Protein AF-A0A957Z083-F1 (afdb_monomer_lite)

Radius of gyration: 23.61 Å; chains: 1; bounding box: 49×14×77 Å

Secondary structure (DSSP, 8-state):
-HHHHHHHHHHHHHHHHHHHHHHHHHHHHHHHHHHHTT-TTTTHHHHHHHHHHHHHHHHHHHHHHHHHHHHHHHHHHS--TTSSSSSS--

Structure (mmCIF, N/CA/C/O backbone):
data_AF-A0A957Z083-F1
#
_entry.id   AF-A0A957Z083-F1
#
loop_
_atom_site.group_PDB
_atom_site.id
_atom_site.type_symbol
_atom_site.label_atom_id
_atom_site.label_alt_id
_atom_site.label_comp_id
_atom_site.label_asym_id
_atom_site.label_entity_id
_atom_site.label_seq_id
_atom_site.pdbx_PDB_ins_code
_atom_site.Cartn_x
_atom_site.Cartn_y
_atom_site.Cartn_z
_atom_site.occupancy
_atom_site.B_iso_or_equiv
_atom_site.auth_seq_id
_atom_site.auth_comp_id
_atom_site.auth_asym_id
_atom_site.auth_atom_id
_atom_site.pdbx_PDB_model_num
ATOM 1 N N . MET A 1 1 ? -6.238 -1.251 29.305 1.00 50.00 1 MET A N 1
ATOM 2 C CA . MET A 1 1 ? -6.680 -2.127 28.182 1.00 50.00 1 MET A CA 1
ATOM 3 C C . MET A 1 1 ? -7.307 -1.344 27.023 1.00 50.00 1 MET A C 1
ATOM 5 O O . MET A 1 1 ? -7.016 -1.681 25.883 1.00 50.00 1 MET A O 1
ATOM 9 N N . LYS A 1 2 ? -8.093 -0.278 27.266 1.00 51.66 2 LYS A N 1
ATOM 10 C CA . LYS A 1 2 ? -8.654 0.584 26.201 1.00 51.66 2 LYS A CA 1
ATOM 11 C C . LYS A 1 2 ? -7.596 1.323 25.358 1.00 51.66 2 LYS A C 1
ATOM 13 O O . LYS A 1 2 ? -7.788 1.470 24.155 1.00 51.66 2 LYS A O 1
ATOM 18 N N . GLU A 1 3 ? -6.457 1.713 25.937 1.00 53.56 3 GLU A N 1
ATOM 19 C CA . GLU A 1 3 ? -5.382 2.378 25.176 1.00 53.56 3 GLU A CA 1
ATOM 20 C C . GLU A 1 3 ? -4.738 1.488 24.111 1.00 53.56 3 GLU A C 1
ATOM 22 O O . GLU A 1 3 ? -4.361 1.994 23.063 1.00 53.56 3 GLU A O 1
ATOM 27 N N . TYR A 1 4 ? -4.670 0.167 24.313 1.00 55.38 4 TYR A N 1
ATOM 28 C CA . TYR A 1 4 ? -4.125 -0.747 23.300 1.00 55.38 4 TYR A CA 1
ATOM 29 C C . TYR A 1 4 ? -5.012 -0.815 22.051 1.00 55.38 4 TYR A C 1
ATOM 31 O O . TYR A 1 4 ? -4.495 -0.881 20.934 1.00 55.38 4 TYR A O 1
ATOM 39 N N . LEU A 1 5 ? -6.340 -0.750 22.219 1.00 58.16 5 LEU A N 1
ATOM 40 C CA . LEU A 1 5 ? -7.264 -0.685 21.086 1.00 58.16 5 LEU A CA 1
ATOM 41 C C . LEU A 1 5 ? -7.155 0.654 20.353 1.00 58.16 5 LEU A C 1
ATOM 43 O O . LEU A 1 5 ? -7.075 0.650 19.129 1.00 58.16 5 LEU A O 1
ATOM 47 N N . LEU A 1 6 ? -7.084 1.779 21.073 1.00 57.78 6 LEU A N 1
ATOM 48 C CA . LEU A 1 6 ? -6.911 3.111 20.476 1.00 57.78 6 LEU A CA 1
ATOM 49 C C . LEU A 1 6 ? -5.552 3.280 19.783 1.00 57.78 6 LEU A C 1
ATOM 51 O O . LEU A 1 6 ? -5.476 3.863 18.702 1.00 57.78 6 LEU A O 1
ATOM 55 N N . PHE A 1 7 ? -4.493 2.710 20.356 1.00 56.59 7 PHE A N 1
ATOM 56 C CA . PHE A 1 7 ? -3.162 2.720 19.763 1.00 56.59 7 PHE A CA 1
ATOM 57 C C . PHE A 1 7 ? -3.144 1.921 18.461 1.00 56.59 7 PHE A C 1
ATOM 59 O O . PHE A 1 7 ? -2.752 2.453 17.430 1.00 56.59 7 PHE A O 1
ATOM 66 N N . LYS A 1 8 ? -3.665 0.687 18.454 1.00 60.91 8 LYS A N 1
ATOM 67 C CA . LYS A 1 8 ? -3.760 -0.147 17.241 1.00 60.91 8 LYS A CA 1
ATOM 68 C C . LYS A 1 8 ? -4.632 0.496 16.152 1.00 60.91 8 LYS A C 1
ATOM 70 O O . LYS A 1 8 ? -4.325 0.397 14.966 1.00 60.91 8 LYS A O 1
ATOM 75 N N . LYS A 1 9 ? -5.689 1.185 16.573 1.00 63.69 9 LYS A N 1
ATOM 76 C CA . LYS A 1 9 ? -6.644 1.931 15.747 1.00 63.69 9 LYS A CA 1
ATOM 77 C C . LYS A 1 9 ? -6.007 3.123 15.021 1.00 63.69 9 LYS A C 1
ATOM 79 O O . LYS A 1 9 ? -6.305 3.340 13.852 1.00 63.69 9 LYS A O 1
ATOM 84 N N . MET A 1 10 ? -5.060 3.823 15.652 1.00 64.69 10 MET A N 1
ATOM 85 C CA . MET A 1 10 ? -4.233 4.847 14.989 1.00 64.69 10 MET A CA 1
ATOM 86 C C . MET A 1 10 ? -3.007 4.267 14.266 1.00 64.69 10 MET A C 1
ATOM 8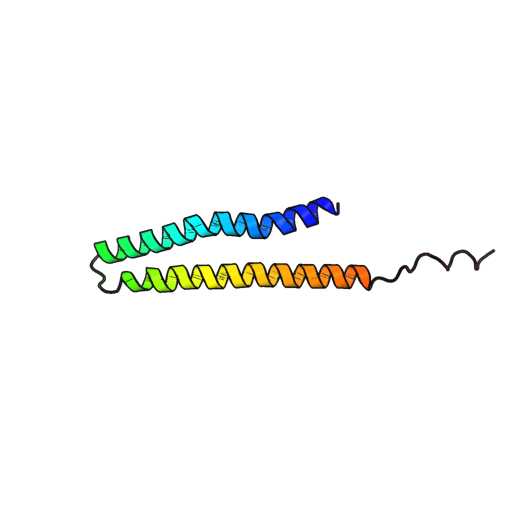8 O O . MET A 1 10 ? -2.532 4.844 13.290 1.00 64.69 10 MET A O 1
ATOM 92 N N . LEU A 1 11 ? -2.513 3.110 14.707 1.00 74.12 11 LEU A N 1
ATOM 93 C CA . LEU A 1 11 ? -1.362 2.441 14.108 1.00 74.12 11 LEU A CA 1
ATOM 94 C C . LEU A 1 11 ? -1.701 1.841 12.739 1.00 74.12 11 LEU A C 1
ATOM 96 O O . LEU A 1 11 ? -0.859 1.875 11.852 1.00 74.12 11 LEU A O 1
ATOM 100 N N . ALA A 1 12 ? -2.92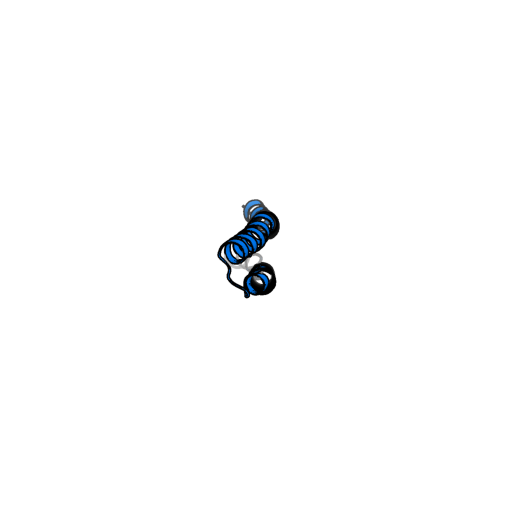2 1.334 12.538 1.00 76.62 12 ALA A N 1
ATOM 101 C CA . ALA A 1 12 ? -3.369 0.778 11.260 1.00 76.62 12 ALA A CA 1
ATOM 102 C C . ALA A 1 12 ? -3.252 1.767 10.076 1.00 76.62 12 ALA A C 1
ATOM 104 O O . ALA A 1 12 ? -2.590 1.414 9.097 1.00 76.62 12 ALA A O 1
ATOM 105 N N . PRO A 1 13 ? -3.802 3.001 10.127 1.00 73.88 13 PRO A N 1
ATOM 106 C CA . PRO A 1 13 ? -3.646 3.959 9.029 1.00 73.88 13 PRO A CA 1
ATOM 107 C C . PRO A 1 13 ? -2.189 4.407 8.832 1.00 73.88 13 PRO A C 1
ATOM 109 O O . PRO A 1 13 ? -1.772 4.650 7.700 1.00 73.88 13 PRO A O 1
ATOM 112 N N . LEU A 1 14 ? -1.395 4.465 9.905 1.00 76.19 14 LEU A N 1
ATOM 113 C CA . LEU A 1 14 ? 0.007 4.885 9.856 1.00 76.19 14 LEU A CA 1
ATOM 114 C C . LEU A 1 14 ? 0.921 3.794 9.267 1.00 76.19 14 LEU A C 1
ATOM 116 O O . LEU A 1 14 ? 1.749 4.074 8.402 1.00 76.19 14 LEU A O 1
ATOM 120 N N . LEU A 1 15 ? 0.717 2.532 9.655 1.00 81.69 15 LEU A N 1
ATOM 121 C CA . LEU A 1 15 ? 1.369 1.365 9.049 1.00 81.69 15 LEU A CA 1
ATOM 122 C C . LEU A 1 15 ? 1.021 1.248 7.566 1.00 81.69 15 LEU A C 1
ATOM 124 O O . LEU A 1 15 ? 1.898 0.944 6.759 1.00 81.69 15 LEU A O 1
ATOM 128 N N . LEU A 1 16 ? -0.232 1.532 7.194 1.00 81.38 16 LEU A N 1
ATOM 129 C CA . LEU A 1 16 ? -0.630 1.575 5.792 1.00 81.38 16 LEU A CA 1
ATOM 130 C C . LEU A 1 16 ? 0.117 2.691 5.029 1.00 81.38 16 LEU A C 1
ATOM 132 O O . LEU A 1 16 ? 0.653 2.445 3.955 1.00 81.38 16 LEU A O 1
ATOM 136 N N . GLN A 1 17 ? 0.251 3.900 5.576 1.00 79.88 17 GLN A N 1
ATOM 137 C CA . GLN A 1 17 ? 1.052 4.948 4.920 1.00 79.88 17 GLN A CA 1
ATOM 138 C C . GLN A 1 17 ? 2.518 4.546 4.708 1.00 79.88 17 GLN A C 1
ATOM 140 O O . GLN A 1 17 ? 3.084 4.816 3.648 1.00 79.88 17 GLN A O 1
ATOM 145 N N . ILE A 1 18 ? 3.126 3.874 5.687 1.00 85.62 18 ILE A N 1
ATOM 146 C CA . ILE A 1 18 ? 4.508 3.391 5.577 1.00 85.62 18 ILE A CA 1
ATOM 147 C C . ILE A 1 18 ? 4.623 2.275 4.535 1.00 85.62 18 ILE A C 1
ATOM 149 O O . ILE A 1 18 ? 5.598 2.251 3.791 1.00 85.62 18 ILE A O 1
ATOM 153 N N . LEU A 1 19 ? 3.636 1.379 4.439 1.00 85.12 19 LEU A N 1
ATOM 154 C CA . LEU A 1 19 ? 3.626 0.283 3.464 1.00 85.12 19 LEU A CA 1
ATOM 155 C C . LEU A 1 19 ? 3.297 0.755 2.035 1.00 85.12 19 LEU A C 1
ATOM 157 O O . LEU A 1 19 ? 3.688 0.113 1.061 1.00 85.12 19 LEU A O 1
ATOM 161 N N . PHE A 1 20 ? 2.622 1.896 1.893 1.00 82.50 20 PHE A N 1
ATOM 162 C CA . PHE A 1 20 ? 2.294 2.488 0.598 1.00 82.50 20 PHE A CA 1
ATOM 163 C C . PHE A 1 20 ? 3.546 2.909 -0.183 1.00 82.50 20 PHE A C 1
ATOM 165 O O . PHE A 1 20 ? 3.673 2.602 -1.367 1.00 82.50 20 PHE A O 1
ATOM 172 N N . TRP A 1 21 ? 4.497 3.568 0.479 1.00 85.31 21 TRP A N 1
ATOM 173 C CA . TRP A 1 21 ? 5.741 4.033 -0.143 1.00 85.31 21 TRP A CA 1
ATOM 174 C C . TRP A 1 21 ? 6.540 2.933 -0.867 1.00 85.31 21 TRP A C 1
ATOM 176 O O . TRP A 1 21 ? 6.849 3.107 -2.050 1.00 85.31 21 TRP A O 1
ATOM 186 N N . PRO A 1 22 ? 6.854 1.787 -0.232 1.00 90.06 22 PRO A N 1
ATOM 187 C CA . PRO A 1 22 ? 7.546 0.697 -0.904 1.00 90.06 22 PRO A CA 1
ATOM 188 C C . PRO A 1 22 ? 6.670 0.016 -1.957 1.00 90.06 22 PRO A C 1
ATOM 190 O O . PRO A 1 22 ? 7.210 -0.443 -2.957 1.00 90.06 22 PRO A O 1
ATOM 193 N N . ALA A 1 23 ? 5.340 -0.016 -1.804 1.00 85.50 23 ALA A N 1
ATOM 194 C CA . ALA A 1 23 ? 4.448 -0.559 -2.830 1.00 85.50 23 ALA A CA 1
ATOM 195 C C . ALA A 1 23 ? 4.469 0.287 -4.119 1.00 85.50 23 ALA A C 1
ATOM 197 O O . ALA A 1 23 ? 4.557 -0.256 -5.223 1.00 85.50 23 ALA A O 1
ATOM 198 N N . VAL A 1 24 ? 4.466 1.618 -3.993 1.00 85.62 24 VAL A N 1
ATOM 199 C CA . VAL A 1 24 ? 4.645 2.534 -5.132 1.00 85.62 24 VAL A CA 1
ATOM 200 C C . VAL A 1 24 ? 6.044 2.386 -5.729 1.00 85.62 24 VAL A C 1
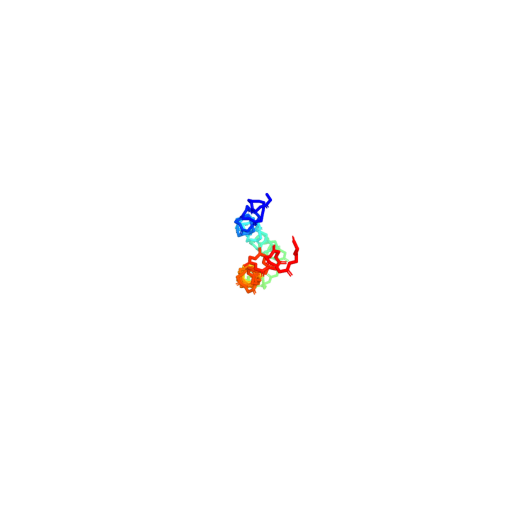ATOM 202 O O . VAL A 1 24 ? 6.179 2.264 -6.947 1.00 85.62 24 VAL A O 1
ATOM 205 N N . GLY A 1 25 ? 7.079 2.317 -4.886 1.00 90.56 25 GLY A N 1
ATOM 206 C CA . GLY A 1 25 ? 8.452 2.069 -5.330 1.00 90.56 25 GLY A CA 1
ATOM 207 C C . GLY A 1 25 ? 8.591 0.760 -6.114 1.00 90.56 25 GLY A C 1
ATOM 208 O O . GLY A 1 25 ? 9.208 0.742 -7.177 1.00 90.56 25 GLY A O 1
ATOM 209 N N . ALA A 1 26 ? 7.951 -0.314 -5.649 1.00 89.12 26 ALA A N 1
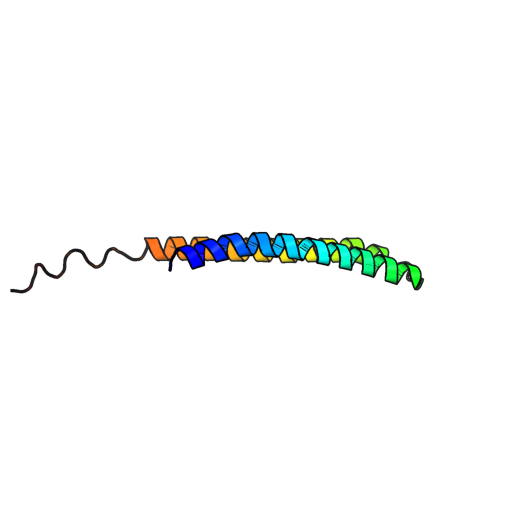ATOM 210 C CA . ALA A 1 26 ? 7.922 -1.607 -6.325 1.00 89.12 26 ALA A CA 1
ATOM 211 C C . ALA A 1 26 ? 7.195 -1.539 -7.676 1.00 89.12 26 ALA A C 1
ATOM 213 O O . ALA A 1 26 ? 7.668 -2.128 -8.644 1.00 89.12 26 ALA A O 1
ATOM 214 N N . SER A 1 27 ? 6.092 -0.789 -7.769 1.00 88.50 27 SER A N 1
ATOM 215 C CA . SER A 1 27 ? 5.361 -0.569 -9.026 1.00 88.50 27 SER A CA 1
ATOM 216 C C . SER A 1 27 ? 6.233 0.127 -10.080 1.00 88.50 27 SER A C 1
ATOM 218 O O . SER A 1 27 ? 6.326 -0.324 -11.224 1.00 88.50 27 SER A O 1
ATOM 220 N N . ILE A 1 28 ? 6.949 1.182 -9.673 1.00 89.06 28 ILE A N 1
ATOM 221 C CA . ILE A 1 28 ? 7.885 1.911 -10.540 1.00 89.06 28 ILE A CA 1
ATOM 222 C C . ILE A 1 28 ? 9.051 1.002 -10.949 1.00 89.06 28 ILE A C 1
ATOM 224 O O . ILE A 1 28 ? 9.379 0.910 -12.132 1.00 89.06 28 ILE A O 1
ATOM 228 N N . TYR A 1 29 ? 9.646 0.286 -9.991 1.00 91.56 29 TYR A N 1
ATOM 229 C CA . TYR A 1 29 ? 10.757 -0.631 -10.247 1.00 91.56 29 TYR A CA 1
ATOM 230 C C . TYR A 1 29 ? 10.367 -1.748 -11.225 1.00 91.56 29 TYR A C 1
ATOM 232 O O . TYR A 1 29 ? 11.082 -2.009 -12.191 1.00 91.56 29 TYR A O 1
ATOM 240 N N . TYR A 1 30 ? 9.203 -2.369 -11.020 1.00 88.38 30 TYR A N 1
ATOM 241 C CA . TYR A 1 30 ? 8.679 -3.426 -11.883 1.00 88.38 30 TYR A CA 1
ATOM 242 C C . TYR A 1 30 ? 8.395 -2.924 -13.305 1.00 88.38 30 TYR A C 1
ATOM 244 O O . TYR A 1 30 ? 8.722 -3.598 -14.282 1.00 88.38 30 TYR A O 1
ATOM 252 N N . SER A 1 31 ? 7.844 -1.714 -13.432 1.00 86.75 31 SER A N 1
ATOM 253 C CA . SER A 1 31 ? 7.617 -1.063 -14.725 1.00 86.75 31 SER A CA 1
ATOM 254 C C . SER A 1 31 ? 8.927 -0.825 -15.484 1.00 86.75 31 SER A C 1
ATOM 256 O O . SER A 1 31 ? 9.046 -1.238 -16.638 1.00 86.75 31 SER A O 1
ATOM 258 N N . ILE A 1 32 ? 9.942 -0.256 -14.824 1.00 88.69 32 ILE A N 1
ATOM 259 C CA . ILE A 1 32 ? 11.269 -0.031 -15.422 1.00 88.69 32 ILE A CA 1
ATOM 260 C C . ILE A 1 32 ? 11.903 -1.359 -15.847 1.00 88.69 32 ILE A C 1
ATOM 262 O O . ILE A 1 32 ? 12.424 -1.474 -16.956 1.00 88.69 32 ILE A O 1
ATOM 266 N N . TRP A 1 33 ? 11.814 -2.389 -15.005 1.00 89.62 33 TRP A N 1
ATOM 267 C CA . TRP A 1 33 ? 12.356 -3.712 -15.308 1.00 89.62 33 TRP A CA 1
ATOM 268 C C . TRP A 1 33 ? 11.709 -4.353 -16.549 1.00 89.62 33 TRP A C 1
ATOM 270 O O . TRP A 1 33 ? 12.409 -4.945 -17.374 1.00 89.62 33 TRP A O 1
ATOM 280 N N . LEU A 1 34 ? 10.392 -4.188 -16.737 1.00 87.69 34 LEU A N 1
ATOM 281 C CA . LEU A 1 34 ? 9.699 -4.636 -17.951 1.00 87.69 34 LEU A CA 1
ATOM 282 C C . LEU A 1 34 ? 10.163 -3.880 -19.202 1.00 87.69 34 LEU A C 1
ATOM 284 O O . LEU A 1 34 ? 10.356 -4.498 -20.252 1.00 87.69 34 LEU A O 1
ATOM 288 N N . ILE A 1 35 ? 10.348 -2.561 -19.093 1.00 86.94 35 ILE A N 1
ATOM 289 C CA . ILE A 1 35 ? 10.802 -1.719 -20.208 1.00 86.94 35 ILE A CA 1
ATOM 290 C C . ILE A 1 35 ? 12.205 -2.146 -20.656 1.00 86.94 35 ILE A C 1
ATOM 292 O O . ILE A 1 35 ? 12.432 -2.332 -21.850 1.00 86.94 35 ILE A O 1
ATOM 296 N N . VAL A 1 36 ? 13.121 -2.391 -19.713 1.00 88.88 36 VAL A N 1
ATOM 297 C CA . VAL A 1 36 ? 14.496 -2.840 -20.008 1.00 88.88 36 VAL A CA 1
ATOM 298 C C . VAL A 1 36 ? 14.523 -4.202 -20.715 1.00 88.88 36 VAL A C 1
ATOM 300 O O . VAL A 1 36 ? 15.377 -4.437 -21.566 1.00 88.88 36 VAL A O 1
ATOM 303 N N . ARG A 1 37 ? 13.562 -5.091 -20.432 1.00 88.50 37 ARG A N 1
ATOM 304 C CA . ARG A 1 37 ? 13.412 -6.388 -21.122 1.00 88.50 37 ARG A CA 1
ATOM 305 C C . ARG A 1 37 ? 12.740 -6.301 -22.500 1.00 88.50 37 ARG A C 1
ATOM 307 O O . ARG A 1 37 ? 12.532 -7.335 -23.129 1.00 88.50 37 ARG A O 1
ATOM 314 N N . GLY A 1 38 ? 12.400 -5.103 -22.979 1.00 84.88 38 GLY A N 1
ATOM 315 C CA . GLY A 1 38 ? 11.831 -4.889 -24.313 1.00 84.88 38 GLY A CA 1
ATOM 316 C C . GLY A 1 38 ? 10.311 -5.058 -24.400 1.00 84.88 38 GLY A C 1
ATOM 317 O O . GLY A 1 38 ? 9.752 -5.050 -25.499 1.00 84.88 38 GLY A O 1
ATOM 318 N N . TYR A 1 39 ? 9.609 -5.173 -23.267 1.00 83.19 39 TYR A N 1
ATOM 319 C CA . TYR A 1 39 ? 8.149 -5.200 -23.272 1.00 83.19 39 TYR A CA 1
ATOM 320 C C . TYR A 1 39 ? 7.591 -3.796 -23.530 1.00 83.19 39 TYR A C 1
ATOM 322 O O . TYR A 1 39 ? 7.638 -2.919 -22.668 1.00 83.19 39 TYR A O 1
ATOM 330 N N . ARG A 1 40 ? 6.968 -3.599 -24.701 1.00 79.00 40 ARG A N 1
ATOM 331 C CA . ARG A 1 40 ? 6.327 -2.321 -25.084 1.00 79.00 40 ARG A CA 1
ATOM 332 C C . ARG A 1 40 ? 5.190 -1.887 -24.146 1.00 79.00 40 ARG A C 1
ATOM 334 O O . ARG A 1 40 ? 4.818 -0.720 -24.128 1.00 79.00 40 ARG A O 1
ATOM 341 N N . ILE A 1 41 ? 4.667 -2.818 -23.349 1.00 81.62 41 ILE A N 1
ATOM 342 C CA . ILE A 1 41 ? 3.533 -2.633 -22.431 1.00 81.62 41 ILE A CA 1
ATOM 343 C C . ILE A 1 41 ? 4.013 -2.263 -21.008 1.00 81.62 41 ILE A C 1
ATOM 345 O O . ILE A 1 41 ? 3.215 -2.155 -20.084 1.00 81.62 41 ILE A O 1
ATOM 349 N N . GLY A 1 42 ? 5.311 -2.005 -20.804 1.00 76.38 42 GLY A N 1
ATOM 350 C CA . GLY A 1 42 ? 5.887 -1.709 -19.485 1.00 76.38 42 GLY A CA 1
ATOM 351 C C . GLY A 1 42 ? 5.266 -0.523 -18.728 1.00 76.38 42 GLY A C 1
ATOM 352 O O . GLY A 1 42 ? 5.421 -0.438 -17.516 1.00 76.38 42 GLY A O 1
ATOM 353 N N . TRP A 1 43 ? 4.495 0.342 -19.389 1.00 79.62 43 TRP A N 1
ATOM 354 C CA . TRP A 1 43 ? 3.759 1.466 -18.790 1.00 79.62 43 TRP A CA 1
ATOM 355 C C . TRP A 1 43 ? 2.446 1.063 -18.102 1.00 79.62 43 TRP A C 1
ATOM 357 O O . TRP A 1 43 ? 1.972 1.753 -17.204 1.00 79.62 43 TRP A O 1
ATOM 367 N N . VAL A 1 44 ? 1.848 -0.064 -18.496 1.00 85.06 44 VAL A N 1
ATOM 368 C CA . VAL A 1 44 ? 0.605 -0.573 -17.896 1.00 85.06 44 VAL A CA 1
ATOM 369 C C . VAL A 1 44 ? 0.747 -0.851 -16.397 1.00 85.06 44 VAL A C 1
ATOM 371 O O . VAL A 1 44 ? -0.124 -0.407 -15.648 1.00 85.06 44 VAL A O 1
ATOM 374 N N . PRO A 1 45 ? 1.817 -1.505 -15.903 1.00 82.88 45 PRO A N 1
ATOM 375 C CA . PRO A 1 45 ? 1.983 -1.712 -14.468 1.00 82.88 45 PRO A CA 1
ATOM 376 C C . PRO A 1 45 ? 2.153 -0.417 -13.660 1.00 82.88 45 PRO A C 1
ATOM 378 O O . PRO A 1 45 ? 1.816 -0.435 -12.485 1.00 82.88 45 PRO A O 1
ATOM 381 N N . LEU A 1 46 ? 2.560 0.719 -14.244 1.00 83.62 46 LEU A N 1
ATOM 382 C CA . LEU A 1 46 ? 2.556 2.001 -13.517 1.00 83.62 46 LEU A CA 1
ATOM 383 C C . LEU A 1 46 ? 1.136 2.439 -13.150 1.00 83.62 46 LEU A C 1
ATOM 385 O O . LEU A 1 46 ? 0.893 2.889 -12.029 1.00 83.62 46 LEU A O 1
ATOM 389 N N . ILE A 1 47 ? 0.203 2.278 -14.089 1.00 86.38 47 ILE A N 1
ATOM 390 C CA . ILE A 1 47 ? -1.201 2.649 -13.910 1.00 86.38 47 ILE A CA 1
ATOM 391 C C . ILE A 1 47 ? -1.889 1.593 -13.050 1.00 86.38 47 ILE A C 1
ATOM 393 O O . ILE A 1 47 ? -2.450 1.918 -12.009 1.00 86.38 47 ILE A O 1
ATOM 397 N N . VAL A 1 48 ? -1.797 0.322 -13.444 1.00 87.19 48 VAL A N 1
ATOM 398 C CA . VAL A 1 48 ? -2.463 -0.794 -12.759 1.00 87.19 48 VAL A CA 1
ATOM 399 C C . VAL A 1 48 ? -1.884 -1.013 -11.366 1.00 87.19 48 VAL A C 1
ATOM 401 O O . VAL A 1 48 ? -2.647 -1.204 -10.424 1.00 87.19 48 VAL A O 1
ATOM 404 N N . GLY A 1 49 ? -0.564 -0.948 -11.201 1.00 83.69 49 GLY A N 1
ATOM 405 C CA . GLY A 1 49 ? 0.103 -1.111 -9.911 1.00 83.69 49 GLY A CA 1
ATOM 406 C C . GLY A 1 49 ? -0.253 0.012 -8.944 1.00 83.69 49 GLY A C 1
ATOM 407 O O . GLY A 1 49 ? -0.688 -0.259 -7.829 1.00 83.69 49 GLY A O 1
ATOM 408 N N . THR A 1 50 ? -0.188 1.272 -9.384 1.00 85.00 50 THR A N 1
ATOM 409 C CA . THR A 1 50 ? -0.600 2.413 -8.547 1.00 85.00 50 THR A CA 1
ATOM 410 C C . THR A 1 50 ? -2.092 2.373 -8.216 1.00 85.00 50 THR A C 1
ATOM 412 O O . THR A 1 50 ? -2.471 2.602 -7.068 1.00 85.00 50 THR A O 1
ATOM 415 N N . LEU A 1 51 ? -2.950 2.050 -9.189 1.00 89.25 51 LEU A N 1
ATOM 416 C CA . LEU A 1 51 ? -4.396 1.970 -8.981 1.00 89.25 51 LEU A CA 1
ATOM 417 C C . LEU A 1 51 ? -4.761 0.831 -8.021 1.00 89.25 51 LEU A C 1
ATOM 419 O O . LEU A 1 51 ? -5.556 1.038 -7.109 1.00 89.25 51 LEU A O 1
ATOM 423 N N . SER A 1 52 ? -4.139 -0.340 -8.178 1.00 85.06 52 SER A N 1
ATOM 424 C CA . SER A 1 52 ? -4.363 -1.502 -7.307 1.00 85.06 52 SER A CA 1
ATOM 425 C C . SER A 1 52 ? -3.952 -1.205 -5.872 1.00 85.06 52 SER A C 1
ATOM 427 O O . SER A 1 52 ? -4.708 -1.490 -4.947 1.00 85.06 52 SER A O 1
ATOM 429 N N . VAL A 1 53 ? -2.787 -0.573 -5.683 1.00 85.56 53 VAL A N 1
ATOM 430 C CA . VAL A 1 53 ? -2.343 -0.106 -4.366 1.00 85.56 53 VAL A CA 1
ATOM 431 C C . VAL A 1 53 ? -3.359 0.892 -3.803 1.00 85.56 53 VAL A C 1
ATOM 433 O O . VAL A 1 53 ? -3.788 0.749 -2.666 1.00 85.56 53 VAL A O 1
ATOM 436 N N . ARG A 1 54 ? -3.843 1.856 -4.590 1.00 87.62 54 ARG A N 1
ATOM 437 C CA . ARG A 1 54 ? -4.836 2.825 -4.104 1.00 87.62 54 ARG A CA 1
ATOM 438 C C . ARG A 1 54 ? -6.133 2.150 -3.640 1.00 87.62 54 ARG A C 1
ATOM 440 O O . ARG A 1 54 ? -6.579 2.406 -2.527 1.00 87.62 54 ARG A O 1
ATOM 447 N N . VAL A 1 55 ? -6.689 1.250 -4.450 1.00 89.25 55 VAL A N 1
ATOM 448 C CA . VAL A 1 55 ? -7.944 0.539 -4.150 1.00 89.25 55 VAL A CA 1
ATOM 449 C C . VAL A 1 55 ? -7.802 -0.369 -2.927 1.00 89.25 55 VAL A C 1
ATOM 451 O O . VAL A 1 55 ? -8.673 -0.358 -2.056 1.00 89.25 55 VAL A O 1
ATOM 454 N N . LEU A 1 56 ? -6.702 -1.122 -2.819 1.00 85.00 56 LEU A N 1
ATOM 455 C CA . LEU A 1 56 ? -6.439 -1.981 -1.660 1.00 85.00 56 LEU A CA 1
ATOM 456 C C . LEU A 1 56 ? -6.385 -1.167 -0.367 1.00 85.00 56 LEU A C 1
ATOM 458 O O . LEU A 1 56 ? -7.086 -1.486 0.593 1.00 85.00 56 LEU A O 1
ATOM 462 N N . PHE A 1 57 ? -5.585 -0.101 -0.349 1.00 83.88 57 PHE A N 1
ATOM 463 C CA . PHE A 1 57 ? -5.388 0.715 0.847 1.00 83.88 57 PHE A CA 1
ATOM 464 C C . PHE A 1 57 ? -6.659 1.479 1.243 1.00 83.88 57 PHE A C 1
ATOM 466 O O . PHE A 1 57 ? -6.984 1.551 2.428 1.00 83.88 57 PHE A O 1
ATOM 473 N N . GLU A 1 58 ? -7.415 1.991 0.272 1.00 84.94 58 GLU A N 1
ATOM 474 C CA . GLU A 1 58 ? -8.684 2.687 0.513 1.00 84.94 58 GLU A CA 1
ATOM 475 C C . GLU A 1 58 ? -9.762 1.746 1.074 1.00 84.94 58 GLU A C 1
ATOM 477 O O . GLU A 1 58 ? -10.481 2.104 2.013 1.00 84.94 58 GLU A O 1
ATOM 482 N N . THR A 1 59 ? -9.811 0.506 0.577 1.00 83.81 59 THR A N 1
ATOM 483 C CA . THR A 1 59 ? -10.724 -0.533 1.078 1.00 83.81 59 THR A CA 1
ATOM 484 C C . THR A 1 59 ? -10.348 -0.974 2.492 1.00 83.81 59 THR A C 1
ATOM 486 O O . THR A 1 59 ? -11.217 -1.085 3.355 1.00 83.81 59 THR A O 1
ATOM 489 N N . LEU A 1 60 ? -9.054 -1.170 2.763 1.00 84.00 60 LEU A N 1
ATOM 490 C CA . LEU A 1 60 ? -8.540 -1.514 4.093 1.00 84.00 60 LEU A CA 1
ATOM 491 C C . LEU A 1 60 ? -8.878 -0.435 5.130 1.00 84.00 60 LEU A C 1
ATOM 493 O O . LEU A 1 60 ? -9.450 -0.748 6.174 1.00 84.00 60 LEU A O 1
ATOM 497 N N . ILE A 1 61 ? -8.585 0.836 4.836 1.00 82.88 61 ILE A N 1
ATOM 498 C CA . ILE A 1 61 ? -8.900 1.966 5.730 1.00 82.88 61 ILE A CA 1
ATOM 499 C C . ILE A 1 61 ? -10.407 2.070 5.972 1.00 82.88 61 ILE A C 1
ATOM 501 O O . ILE A 1 61 ? -10.844 2.263 7.109 1.00 82.88 61 ILE A O 1
ATOM 505 N N . THR A 1 62 ? -11.207 1.925 4.916 1.00 83.88 62 THR A N 1
ATOM 506 C CA . THR A 1 62 ? -12.669 1.968 5.009 1.00 83.88 62 THR A CA 1
ATOM 507 C C . THR A 1 62 ? -13.208 0.832 5.874 1.00 83.88 62 THR A C 1
ATOM 509 O O . THR A 1 62 ? -14.019 1.083 6.764 1.00 83.88 62 THR A O 1
ATOM 512 N N . GLY A 1 63 ? -12.723 -0.397 5.679 1.00 82.69 63 GLY A N 1
ATOM 513 C CA . GLY A 1 63 ? -13.118 -1.558 6.476 1.00 82.69 63 GLY A CA 1
ATOM 514 C C . GLY A 1 63 ? -12.802 -1.384 7.960 1.00 82.69 63 GLY A C 1
ATOM 515 O O . GLY A 1 63 ? -13.666 -1.619 8.806 1.00 82.69 63 GLY A O 1
ATOM 516 N N . PHE A 1 64 ? -11.607 -0.881 8.285 1.00 78.75 64 PHE A N 1
ATOM 517 C CA . PHE A 1 64 ? -11.252 -0.564 9.670 1.00 78.75 64 PHE A CA 1
ATOM 518 C C . PHE A 1 64 ? -12.172 0.503 10.270 1.00 78.75 64 PHE A C 1
ATOM 520 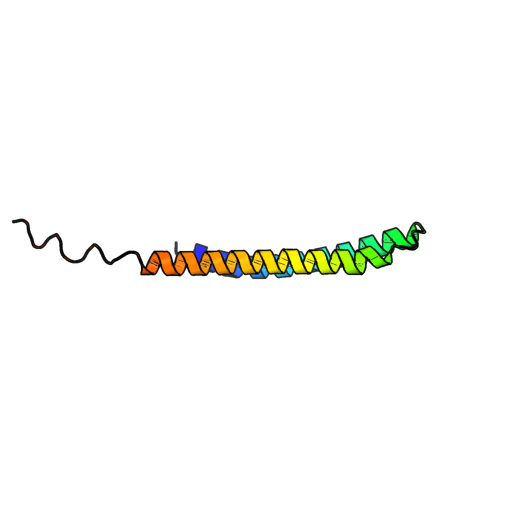O O . PHE A 1 64 ? -12.697 0.294 11.363 1.00 78.75 64 PHE A O 1
ATOM 527 N N . ARG A 1 65 ? -12.456 1.587 9.537 1.00 77.19 65 ARG A N 1
ATOM 528 C CA . ARG A 1 65 ? -13.392 2.631 9.990 1.00 77.19 65 ARG A CA 1
ATOM 529 C C . ARG A 1 65 ? -14.788 2.099 10.282 1.00 77.19 65 ARG A C 1
ATOM 531 O O . ARG A 1 65 ? -15.414 2.524 11.251 1.00 77.19 65 ARG A O 1
ATOM 538 N N . ILE A 1 66 ? -15.289 1.191 9.448 1.00 82.75 66 ILE A N 1
ATOM 539 C CA . ILE A 1 66 ? -16.602 0.568 9.646 1.00 82.75 66 ILE A CA 1
ATOM 540 C C . ILE A 1 66 ? -16.592 -0.270 10.927 1.00 82.75 66 ILE A C 1
ATOM 542 O O . ILE A 1 66 ? -17.481 -0.115 11.763 1.00 82.75 66 ILE A O 1
ATOM 546 N N . TYR A 1 67 ? -15.560 -1.094 11.120 1.00 79.62 67 TYR A N 1
ATOM 547 C CA . TYR A 1 67 ? -15.424 -1.926 12.314 1.00 79.62 67 TYR A CA 1
ATOM 548 C C . TYR A 1 67 ? -15.383 -1.089 13.602 1.00 79.62 67 TYR A C 1
ATOM 550 O O . TYR A 1 67 ? -16.069 -1.404 14.570 1.00 79.62 67 TYR A O 1
ATOM 558 N N . GLU A 1 68 ? -14.659 0.033 13.603 1.00 73.50 68 GLU A N 1
ATOM 559 C CA . GLU A 1 68 ? -14.630 0.958 14.744 1.00 73.50 68 GLU A CA 1
ATOM 560 C C . GLU A 1 68 ? -15.996 1.571 15.061 1.00 73.50 68 GLU A C 1
ATOM 562 O O . GLU A 1 68 ? -16.337 1.768 16.230 1.00 73.50 68 GLU A O 1
ATOM 567 N N . LYS A 1 69 ? -16.766 1.927 14.026 1.00 77.69 69 LYS A N 1
ATOM 568 C CA . LYS A 1 69 ? -18.105 2.496 14.203 1.00 77.69 69 LYS A CA 1
ATOM 569 C C . LYS A 1 69 ? -19.047 1.463 14.812 1.00 77.69 69 LYS A C 1
ATOM 571 O O . LYS A 1 69 ? -19.791 1.810 15.725 1.00 77.69 69 LYS A O 1
ATOM 576 N N . LEU A 1 70 ? -18.978 0.210 14.356 1.00 77.31 70 LEU A N 1
ATOM 577 C CA . LEU A 1 70 ? -19.759 -0.887 14.928 1.00 77.31 70 LEU A CA 1
ATOM 578 C C . LEU A 1 70 ? -19.381 -1.160 16.386 1.00 77.31 70 LEU A C 1
ATOM 580 O O . LEU A 1 70 ? -20.277 -1.280 17.214 1.00 77.31 70 LEU A O 1
ATOM 584 N N . ASP A 1 71 ? -18.088 -1.199 16.713 1.00 76.38 71 ASP A N 1
ATOM 585 C CA . ASP A 1 71 ? -17.607 -1.399 18.088 1.00 76.38 71 ASP A CA 1
ATOM 586 C C . ASP A 1 71 ? -18.088 -0.276 19.025 1.00 76.38 71 ASP A C 1
ATOM 588 O O . ASP A 1 71 ? -18.600 -0.516 20.119 1.00 76.38 71 ASP A O 1
ATOM 592 N N . THR A 1 72 ? -18.044 0.968 18.538 1.00 74.75 72 THR A N 1
ATOM 593 C CA . THR A 1 72 ? -18.562 2.130 19.271 1.00 74.75 72 THR A CA 1
ATOM 594 C C . THR A 1 72 ? -20.065 1.999 19.524 1.00 74.75 72 THR A C 1
ATOM 596 O O . THR A 1 72 ? -20.515 2.223 20.646 1.00 74.75 72 THR A O 1
ATOM 599 N N . ILE A 1 73 ? -20.855 1.611 18.520 1.00 77.31 73 ILE A N 1
ATOM 600 C CA . ILE A 1 73 ? -22.306 1.433 18.677 1.00 77.31 73 ILE A CA 1
ATOM 601 C C . ILE A 1 73 ? -22.606 0.273 19.633 1.00 77.31 73 ILE A C 1
ATOM 603 O O . ILE A 1 73 ? -23.395 0.448 20.555 1.00 77.31 73 ILE A O 1
ATOM 607 N N . ALA A 1 74 ? -21.937 -0.872 19.487 1.00 73.69 74 ALA A N 1
ATOM 608 C CA . ALA A 1 74 ? -22.110 -2.026 20.368 1.00 73.69 74 ALA A CA 1
ATOM 609 C C . ALA A 1 74 ? -21.816 -1.683 21.839 1.00 73.69 74 ALA A C 1
ATOM 611 O O . ALA A 1 74 ? -22.537 -2.123 22.732 1.00 73.69 74 ALA A O 1
ATOM 612 N N . SER A 1 75 ? -20.804 -0.847 22.094 1.00 72.44 75 SER A N 1
ATOM 613 C CA . SER A 1 75 ? -20.481 -0.378 23.447 1.00 72.44 75 SER A CA 1
ATOM 614 C C . SER A 1 75 ? -21.504 0.602 24.037 1.00 72.44 75 SER A C 1
ATOM 616 O O . SER A 1 75 ? -21.664 0.632 25.250 1.00 72.44 75 SER A O 1
ATOM 618 N N . ASN A 1 76 ? -22.213 1.375 23.204 1.00 68.81 76 ASN A N 1
ATOM 619 C CA . ASN A 1 76 ? -23.272 2.294 23.650 1.00 68.81 76 ASN A CA 1
ATOM 620 C C . ASN A 1 76 ? -24.643 1.611 23.766 1.00 68.81 76 ASN A C 1
ATOM 622 O O . ASN A 1 76 ? -25.526 2.117 24.450 1.00 68.81 76 ASN A O 1
ATOM 626 N N . VAL A 1 77 ? -24.832 0.487 23.072 1.00 73.81 77 VAL A N 1
ATOM 627 C CA . VAL A 1 77 ? -26.065 -0.310 23.110 1.00 73.81 77 VAL A CA 1
ATOM 628 C C . VAL A 1 77 ? -26.063 -1.306 24.268 1.00 73.81 77 VAL A C 1
ATOM 630 O O . VAL A 1 77 ? -27.143 -1.734 24.659 1.00 73.81 77 VAL A O 1
ATOM 633 N N . GLN A 1 78 ? -24.906 -1.646 24.857 1.00 62.00 78 GLN A N 1
ATOM 634 C CA . GLN A 1 78 ? -24.887 -2.331 26.152 1.00 62.00 78 GLN A CA 1
ATOM 635 C C . GLN A 1 78 ? -25.544 -1.414 27.187 1.00 62.00 78 GLN A C 1
ATOM 637 O O . GLN A 1 78 ? -24.969 -0.376 27.531 1.00 62.00 78 GLN A O 1
ATOM 642 N N . PRO A 1 79 ? -26.754 -1.751 27.662 1.00 54.41 79 PRO A N 1
ATOM 643 C CA . PRO A 1 79 ? -27.389 -0.979 28.700 1.00 54.41 79 PRO A CA 1
ATOM 644 C C . PRO A 1 79 ? -26.512 -1.070 29.940 1.00 54.41 79 PRO A C 1
ATOM 646 O O . PRO A 1 79 ? -25.858 -2.081 30.198 1.00 54.41 79 PRO A O 1
ATOM 649 N N . HIS A 1 80 ? -26.551 -0.007 30.719 1.00 54.75 80 HIS A N 1
ATOM 650 C CA . HIS A 1 80 ? -26.200 0.027 32.124 1.00 54.75 80 HIS A CA 1
ATOM 651 C C . HIS A 1 80 ? -27.062 -0.984 32.917 1.00 54.75 80 HIS A C 1
ATOM 653 O O . HIS A 1 80 ? -27.874 -0.602 33.746 1.00 54.75 80 HIS A O 1
ATOM 659 N N . ASP A 1 81 ? -26.931 -2.287 32.661 1.00 58.28 81 ASP A N 1
ATOM 660 C CA . ASP A 1 81 ? -27.652 -3.360 33.359 1.00 58.28 81 ASP A CA 1
ATOM 661 C C . ASP A 1 81 ? -26.916 -3.722 34.658 1.00 58.28 81 ASP A C 1
ATOM 663 O O . ASP A 1 81 ? -26.478 -4.849 34.889 1.00 58.28 81 ASP A O 1
ATOM 667 N N . SER A 1 82 ? -26.630 -2.706 35.476 1.00 58.53 82 SER A N 1
ATOM 668 C CA . SER A 1 82 ? -25.947 -2.876 36.767 1.00 58.53 82 SER A CA 1
ATOM 669 C C . SER A 1 82 ? -26.320 -1.818 37.812 1.00 58.53 82 SER A C 1
ATOM 671 O O . SER A 1 82 ? -25.562 -1.642 38.757 1.00 58.53 82 SER A O 1
ATOM 673 N N . ASP A 1 83 ? -27.450 -1.116 37.670 1.00 59.84 83 ASP A N 1
ATOM 674 C CA . ASP A 1 83 ? -27.881 -0.084 38.638 1.00 59.84 83 ASP A CA 1
ATOM 675 C C . ASP A 1 83 ? -29.368 -0.193 39.008 1.00 59.84 83 ASP A C 1
ATOM 677 O O . ASP A 1 83 ? -30.140 0.745 38.867 1.00 59.84 83 ASP A O 1
ATOM 681 N N . GLY A 1 84 ? -29.816 -1.373 39.442 1.00 56.03 84 GLY A N 1
ATOM 682 C CA . GLY A 1 84 ? -31.188 -1.468 39.967 1.00 56.03 84 GLY A CA 1
ATOM 683 C C . GLY A 1 84 ? -31.689 -2.842 40.386 1.00 56.03 84 GLY A C 1
ATOM 684 O O . GLY A 1 84 ? -32.895 -3.030 40.526 1.00 56.03 84 GLY A O 1
ATOM 685 N N . ARG A 1 85 ? -30.812 -3.842 40.560 1.00 54.31 85 ARG A N 1
ATOM 686 C CA . ARG A 1 85 ? -31.244 -5.188 40.982 1.00 54.31 85 ARG A CA 1
ATOM 687 C C . ARG A 1 85 ? -30.457 -5.782 42.145 1.00 54.31 85 ARG A C 1
ATOM 689 O O . ARG A 1 85 ? -30.335 -7.001 42.214 1.00 54.31 85 ARG A O 1
ATOM 696 N N . ILE A 1 86 ? -29.968 -4.946 43.068 1.00 57.06 86 ILE A N 1
ATOM 697 C CA . ILE A 1 86 ? -29.616 -5.382 44.437 1.00 57.06 86 ILE A CA 1
ATOM 698 C C . ILE A 1 86 ? -30.287 -4.475 45.494 1.00 57.06 86 ILE A C 1
ATOM 700 O O . ILE A 1 86 ? -29.815 -4.343 46.613 1.00 57.06 86 ILE A O 1
ATOM 704 N N . ASP A 1 87 ? -31.455 -3.912 45.169 1.00 58.56 87 ASP A N 1
ATOM 705 C CA . ASP A 1 87 ? -32.308 -3.205 46.144 1.00 58.56 87 ASP A CA 1
ATOM 706 C C . ASP A 1 87 ? -33.558 -4.040 46.487 1.00 58.56 87 ASP A C 1
ATOM 708 O O . ASP A 1 87 ? -34.425 -3.616 47.246 1.00 58.56 87 ASP A O 1
ATOM 712 N N . ALA A 1 88 ? -33.678 -5.238 45.905 1.00 58.56 88 ALA A N 1
ATOM 713 C CA . ALA A 1 88 ? -34.900 -6.035 45.934 1.00 58.56 88 ALA A CA 1
ATOM 714 C C . ALA A 1 88 ? -34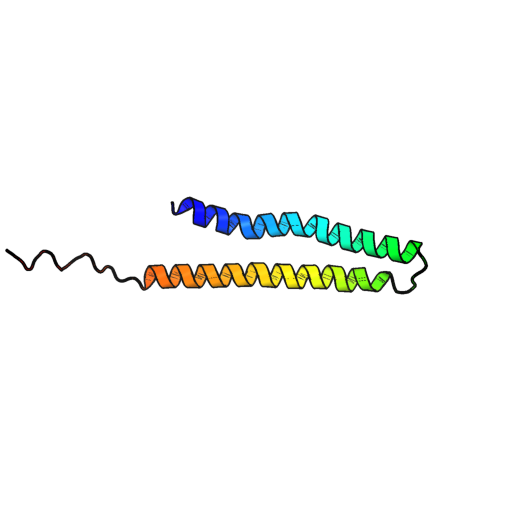.742 -7.412 46.593 1.00 58.56 88 ALA A C 1
ATOM 716 O O . ALA A 1 88 ? -35.585 -8.272 46.362 1.00 58.56 88 ALA A O 1
ATOM 717 N N . HIS A 1 89 ? -33.702 -7.654 47.399 1.00 50.59 89 HIS A N 1
ATOM 718 C CA . HIS A 1 89 ? -33.675 -8.845 48.252 1.00 50.59 89 HIS A CA 1
ATOM 719 C C . HIS A 1 89 ? -32.868 -8.646 49.546 1.00 50.59 89 HIS A C 1
ATOM 721 O O . HIS A 1 89 ? -31.664 -8.876 49.572 1.00 50.59 89 HIS A O 1
ATOM 727 N N . SER A 1 90 ? -33.645 -8.361 50.601 1.00 46.47 90 SER A N 1
ATOM 728 C CA . SER A 1 90 ? -33.455 -8.694 52.024 1.00 46.47 90 SER A CA 1
ATOM 729 C C . SER A 1 90 ? -32.492 -7.891 52.889 1.00 46.47 90 SER A C 1
ATOM 731 O O . SER A 1 90 ? -31.331 -7.668 52.504 1.00 46.47 90 SER A O 1
#

pLDDT: mean 76.11, std 12.5, range [46.47, 91.56]

Sequence (90 aa):
MKEYLLFKKMLAPLLLQILFWPAVGASIYYSIWLIVRGYRIGWVPLIVGTLSVRVLFETLITGFRIYEKLDTIASNVQPHDSDGRIDAHS

Foldseek 3Di:
DVVVVVVVLVVQLVVLVVVLVVLLVVLVVQLVVCVVVVNPCSCVSNVVSNVVSVVVSVVSNVVSVVVVVVVVVVVVPPDPPPPDPPVPDD